Protein AF-A0A397AXG5-F1 (afdb_monomer_lite)

pLDDT: mean 81.08, std 11.32, range [49.03, 93.06]

Structure (mmCIF, N/CA/C/O backbone):
data_AF-A0A397AXG5-F1
#
_entry.id   AF-A0A397AXG5-F1
#
loop_
_atom_site.group_PDB
_atom_site.id
_atom_site.type_symbol
_atom_site.label_atom_id
_atom_site.label_alt_id
_atom_site.label_comp_id
_atom_site.label_asym_id
_atom_site.label_entity_id
_atom_site.label_seq_id
_atom_site.pdbx_PDB_ins_code
_atom_site.Cartn_x
_atom_site.Cartn_y
_atom_site.Cartn_z
_atom_site.occupancy
_atom_site.B_iso_or_equiv
_atom_site.auth_seq_id
_atom_site.auth_comp_id
_atom_site.auth_asym_id
_atom_site.auth_atom_id
_atom_site.pdbx_PDB_model_num
ATOM 1 N N . MET A 1 1 ? -46.153 -11.569 28.034 1.00 49.03 1 MET A N 1
ATOM 2 C CA . MET A 1 1 ? -45.580 -10.274 28.481 1.00 49.03 1 MET A CA 1
ATOM 3 C C . MET A 1 1 ? -44.056 -10.327 28.726 1.00 49.03 1 MET A C 1
ATOM 5 O O . MET A 1 1 ? -43.563 -9.606 29.576 1.00 49.03 1 MET A O 1
ATOM 9 N N . SER A 1 2 ? -43.269 -11.113 27.966 1.00 54.28 2 SER A N 1
ATOM 10 C CA . SER A 1 2 ? -41.830 -11.332 28.266 1.00 54.28 2 SER A CA 1
ATOM 11 C C . SER A 1 2 ? -40.840 -10.774 27.225 1.00 54.28 2 SER A C 1
ATOM 13 O O . SER A 1 2 ? -39.633 -10.868 27.424 1.00 54.28 2 SER A O 1
ATOM 15 N N . LYS A 1 3 ? -41.324 -10.206 26.108 1.00 50.94 3 LYS A N 1
ATOM 16 C CA . LYS A 1 3 ? -40.484 -9.720 24.989 1.00 50.94 3 LYS A CA 1
ATOM 17 C C . LYS A 1 3 ? -40.013 -8.266 25.132 1.00 50.94 3 LYS A C 1
ATOM 19 O O . LYS A 1 3 ? -38.983 -7.924 24.569 1.00 50.94 3 LYS A O 1
ATOM 24 N N . VAL A 1 4 ? -40.744 -7.432 25.875 1.00 55.12 4 VAL A N 1
ATOM 25 C CA . VAL A 1 4 ? -40.449 -5.992 26.020 1.00 55.12 4 VAL A CA 1
ATOM 26 C C . VAL A 1 4 ? -39.213 -5.771 26.899 1.00 55.12 4 VAL A C 1
ATOM 28 O O . VAL A 1 4 ? -38.292 -5.072 26.500 1.00 55.12 4 VAL A O 1
ATOM 31 N N . ARG A 1 5 ? -39.116 -6.502 28.018 1.00 53.09 5 ARG A N 1
ATOM 32 C CA . ARG A 1 5 ? -38.028 -6.377 29.005 1.00 53.09 5 ARG A CA 1
ATOM 33 C C . ARG A 1 5 ? -36.626 -6.668 28.442 1.00 53.09 5 ARG A C 1
ATOM 35 O O . ARG A 1 5 ? -35.680 -5.968 28.769 1.00 53.09 5 ARG A O 1
ATOM 42 N N . LYS A 1 6 ? -36.506 -7.651 27.536 1.00 54.47 6 LYS A N 1
ATOM 43 C CA . LYS A 1 6 ? -35.230 -7.989 26.870 1.00 54.47 6 LYS A CA 1
ATOM 44 C C . LYS A 1 6 ? -34.732 -6.895 25.917 1.00 54.47 6 LYS A C 1
ATOM 46 O O . LYS A 1 6 ? -33.534 -6.800 25.678 1.00 54.47 6 LYS A O 1
ATOM 51 N N . ARG A 1 7 ? -35.638 -6.097 25.341 1.00 56.44 7 ARG A N 1
ATOM 52 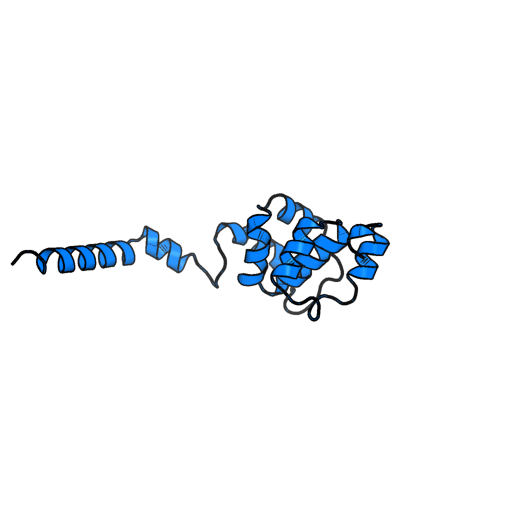C CA . ARG A 1 7 ? -35.287 -5.046 24.374 1.00 56.44 7 ARG A CA 1
ATOM 53 C C . ARG A 1 7 ? -34.666 -3.837 25.079 1.00 56.44 7 ARG A C 1
ATOM 55 O O . ARG A 1 7 ? -33.687 -3.280 24.587 1.00 56.44 7 ARG A O 1
ATOM 62 N N . ASP A 1 8 ? -35.181 -3.501 26.256 1.00 61.66 8 ASP A N 1
ATOM 63 C CA . ASP A 1 8 ? -34.688 -2.385 27.069 1.00 61.66 8 ASP A CA 1
ATOM 64 C C . ASP A 1 8 ? -33.313 -2.688 27.685 1.00 61.66 8 ASP A C 1
ATOM 66 O O . ASP A 1 8 ? -32.418 -1.844 27.652 1.00 61.66 8 ASP A O 1
ATOM 70 N N . GLU A 1 9 ? -33.091 -3.925 28.143 1.00 68.69 9 GLU A N 1
ATOM 71 C CA . GLU A 1 9 ? -31.785 -4.378 28.647 1.00 68.69 9 GLU A CA 1
ATOM 72 C C . GLU A 1 9 ? -30.699 -4.364 27.561 1.00 68.69 9 GLU A C 1
ATOM 74 O O . GLU A 1 9 ? -29.591 -3.885 27.807 1.00 68.69 9 GLU A O 1
ATOM 79 N N . SER A 1 10 ? -31.011 -4.810 26.337 1.00 69.31 10 SER A N 1
ATOM 80 C CA . SER A 1 10 ? -30.072 -4.718 25.208 1.00 69.31 10 SER A CA 1
ATOM 81 C C . SER A 1 10 ? -29.711 -3.274 24.871 1.00 69.31 10 SER A C 1
ATOM 83 O O . SER A 1 10 ? -28.545 -2.981 24.620 1.00 69.31 10 SER A O 1
ATOM 85 N N . THR A 1 11 ? -30.684 -2.362 24.893 1.00 77.94 11 THR A N 1
ATOM 86 C CA . THR A 1 11 ? -30.444 -0.947 24.573 1.00 77.94 11 THR A CA 1
ATOM 87 C C . THR A 1 11 ? -29.574 -0.287 25.645 1.00 77.94 11 THR A C 1
ATOM 89 O O . THR A 1 11 ? -28.623 0.424 25.325 1.00 77.94 11 THR A O 1
ATOM 92 N N . SER A 1 12 ? -29.819 -0.600 26.922 1.00 80.06 12 SER A N 1
ATOM 93 C CA . SER A 1 12 ? -28.975 -0.153 28.034 1.00 80.06 12 SER A CA 1
ATOM 94 C C . SER A 1 12 ? -27.548 -0.705 27.957 1.00 80.06 12 SER A C 1
ATOM 96 O O . SER A 1 12 ? -26.605 0.019 28.278 1.00 80.06 12 SER A O 1
ATOM 98 N N . ALA A 1 13 ? -27.376 -1.961 27.540 1.00 82.88 13 ALA A N 1
ATOM 99 C CA . ALA A 1 13 ? -26.061 -2.573 27.380 1.00 82.88 13 ALA A CA 1
ATOM 100 C C . ALA A 1 13 ? -25.273 -1.928 26.231 1.00 82.88 13 ALA A C 1
ATOM 102 O O . ALA A 1 13 ? -24.105 -1.591 26.413 1.00 82.88 13 ALA A O 1
ATOM 103 N N . ILE A 1 14 ? -25.922 -1.683 25.086 1.00 82.81 14 ILE A N 1
ATOM 104 C CA . ILE A 1 14 ? -25.318 -0.987 23.940 1.00 82.81 14 ILE A CA 1
ATOM 105 C C . ILE A 1 14 ? -24.861 0.414 24.349 1.00 82.81 14 ILE A C 1
ATOM 107 O O . ILE A 1 14 ? -23.716 0.768 24.094 1.00 82.81 14 ILE A O 1
ATOM 111 N N . LEU A 1 15 ? -25.705 1.185 25.040 1.00 83.75 15 LEU A N 1
ATOM 112 C CA . LEU A 1 15 ? -25.342 2.531 25.494 1.00 83.75 15 LEU A CA 1
ATOM 113 C C . LEU A 1 15 ? -24.176 2.520 26.494 1.00 83.75 15 LEU A C 1
ATOM 115 O O . LEU A 1 15 ? -23.322 3.401 26.439 1.00 83.75 15 LEU A O 1
ATOM 119 N N . ARG A 1 16 ? -24.088 1.503 27.364 1.00 84.75 16 ARG A N 1
ATOM 120 C CA . ARG A 1 16 ? -22.947 1.326 28.282 1.00 84.75 16 ARG A CA 1
ATOM 121 C C . ARG A 1 16 ? -21.645 1.016 27.555 1.00 84.75 16 ARG A C 1
ATOM 123 O O . ARG A 1 16 ? -20.606 1.516 27.964 1.00 84.75 16 ARG A O 1
ATOM 130 N N . VAL A 1 17 ? -21.702 0.193 26.512 1.00 83.25 17 VAL A N 1
ATOM 131 C CA . VAL A 1 17 ? -20.533 -0.125 25.682 1.00 83.25 17 VAL A CA 1
ATOM 132 C C . VAL A 1 17 ? -20.137 1.090 24.840 1.00 83.25 17 VAL A C 1
ATOM 134 O O . VAL A 1 17 ? -18.963 1.427 24.776 1.00 83.25 17 VAL A O 1
ATOM 137 N N . MET A 1 18 ? -21.107 1.801 24.258 1.00 79.62 18 MET A N 1
ATOM 138 C CA . MET A 1 18 ? -20.856 3.010 23.466 1.00 79.62 18 MET A CA 1
ATOM 139 C C . MET A 1 18 ? -20.274 4.162 24.288 1.00 79.62 18 MET A C 1
ATOM 141 O O . MET A 1 18 ? -19.468 4.930 23.774 1.00 79.62 18 MET A O 1
ATOM 145 N N . GLY A 1 19 ? -20.681 4.283 25.552 1.00 78.75 19 GLY A N 1
ATOM 146 C CA . GLY A 1 19 ? -20.149 5.265 26.495 1.00 78.75 19 GLY A CA 1
ATOM 147 C C . GLY A 1 19 ? -18.940 4.779 27.294 1.00 78.75 19 GLY A C 1
ATOM 148 O O . GLY A 1 19 ? -18.513 5.483 28.208 1.00 78.75 19 GLY A O 1
ATOM 149 N N . SER A 1 20 ? -18.418 3.581 27.017 1.00 89.50 20 SER A N 1
ATOM 150 C CA . SER A 1 20 ? -17.279 3.044 27.759 1.00 89.50 20 SER A CA 1
ATOM 151 C C . SER A 1 20 ? -16.016 3.819 27.401 1.00 89.50 20 SER A C 1
ATOM 153 O O . SER A 1 20 ? -15.795 4.183 26.246 1.00 89.50 20 SER A O 1
ATOM 155 N N . THR A 1 21 ? -15.174 4.077 28.398 1.00 78.31 21 THR A N 1
ATOM 156 C CA . THR A 1 21 ? -13.899 4.774 28.207 1.00 78.31 21 THR A CA 1
ATOM 157 C C . THR A 1 21 ? -12.990 4.026 27.247 1.00 78.31 21 THR A C 1
ATOM 159 O O . THR A 1 21 ? -12.308 4.653 26.456 1.00 78.31 21 THR A O 1
ATOM 162 N N . GLU A 1 22 ? -13.028 2.698 27.246 1.00 82.56 22 GLU A N 1
ATOM 163 C CA . GLU A 1 22 ? -12.244 1.853 26.347 1.00 82.56 22 GLU A CA 1
ATOM 164 C C . GLU A 1 22 ? -12.674 2.043 24.889 1.00 82.56 22 GLU A C 1
ATOM 166 O O . GLU A 1 22 ? -11.830 2.284 24.026 1.00 82.56 22 GLU A O 1
ATOM 171 N N . LEU A 1 23 ? -13.982 1.985 24.602 1.00 79.69 23 LEU A N 1
ATOM 172 C CA . LEU A 1 23 ? -14.482 2.184 23.243 1.00 79.69 23 LEU A CA 1
ATOM 173 C C . LEU A 1 23 ? -14.326 3.641 22.805 1.00 79.69 23 LEU A C 1
ATOM 175 O O . LEU A 1 23 ? -13.883 3.895 21.690 1.00 79.69 23 LEU A O 1
ATOM 179 N N . LEU A 1 24 ? -14.640 4.600 23.677 1.00 74.75 24 LEU A N 1
ATOM 180 C CA . LEU A 1 24 ? -14.463 6.019 23.387 1.00 74.75 24 LEU A CA 1
ATOM 181 C C . LEU A 1 24 ? -12.989 6.364 23.162 1.00 74.75 24 LEU A C 1
ATOM 183 O O . LEU A 1 24 ? -12.695 7.088 22.223 1.00 74.75 24 LEU A O 1
ATOM 187 N N . SER A 1 25 ? -12.047 5.813 23.928 1.00 70.44 25 SER A N 1
ATOM 188 C CA . SER A 1 25 ? -10.610 5.994 23.684 1.00 70.44 25 SER A CA 1
ATOM 189 C C . SER A 1 25 ? -10.162 5.399 22.352 1.00 70.44 25 SER A C 1
ATOM 191 O O . SER A 1 25 ? -9.300 5.983 21.706 1.00 70.44 25 SER A O 1
ATOM 193 N N . LEU A 1 26 ? -10.755 4.290 21.901 1.00 71.00 26 LEU A N 1
ATOM 194 C CA . LEU A 1 26 ? -10.500 3.749 20.563 1.00 71.00 26 LEU A CA 1
ATOM 195 C C . LEU A 1 26 ? -11.108 4.630 19.466 1.00 71.00 26 LEU A C 1
ATOM 197 O O . LEU A 1 26 ? -10.444 4.900 18.473 1.00 71.00 26 LEU A O 1
ATOM 201 N N . VAL A 1 27 ? -12.335 5.122 19.654 1.00 70.06 27 VAL A N 1
ATOM 202 C CA . VAL A 1 27 ? -13.021 6.025 18.715 1.00 70.06 27 VAL A CA 1
ATOM 203 C C . VAL A 1 27 ? -12.292 7.366 18.607 1.00 70.06 27 VAL A C 1
ATOM 205 O O . VAL A 1 27 ? -12.067 7.853 17.505 1.00 70.06 27 VAL A O 1
ATOM 208 N N . PHE A 1 28 ? -11.880 7.946 19.734 1.00 59.66 28 PHE A N 1
ATOM 209 C CA . PHE A 1 28 ? -11.111 9.191 19.784 1.00 59.66 28 PHE A CA 1
ATOM 210 C C . PHE A 1 28 ? -9.641 8.994 19.387 1.00 59.66 28 PHE A C 1
ATOM 212 O O . PHE A 1 28 ? -9.017 9.922 18.876 1.00 59.66 28 PHE A O 1
ATOM 219 N N . GLY A 1 29 ? -9.088 7.795 19.592 1.00 59.56 29 GLY A N 1
ATOM 220 C CA . GLY A 1 29 ? -7.762 7.394 19.119 1.00 59.56 29 GLY A CA 1
ATOM 221 C C . GLY A 1 29 ? -7.721 7.086 17.621 1.00 59.56 29 GLY A C 1
ATOM 222 O O . GLY A 1 29 ? -6.650 7.135 17.020 1.00 59.56 29 GLY A O 1
ATOM 223 N N . TYR A 1 30 ? -8.875 6.826 16.999 1.00 60.59 30 TYR A N 1
ATOM 224 C CA . TYR A 1 30 ? -9.028 6.694 15.553 1.00 60.59 30 TYR A CA 1
ATOM 225 C C . TYR A 1 30 ? -8.965 8.079 14.893 1.00 60.59 30 TYR A C 1
ATOM 227 O O . TYR A 1 30 ? -9.963 8.663 14.469 1.00 60.59 30 TYR A O 1
ATOM 235 N N . GLN A 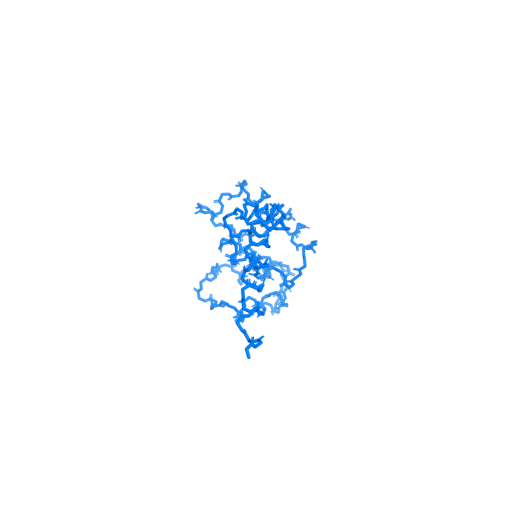1 31 ? -7.763 8.649 14.845 1.00 56.19 31 GLN A N 1
ATOM 236 C CA . GLN A 1 31 ? -7.509 9.944 14.229 1.00 56.19 31 GLN A CA 1
ATOM 237 C C . GLN A 1 31 ? -7.418 9.780 12.708 1.00 56.19 31 GLN A C 1
ATOM 239 O O . GLN A 1 31 ? -6.493 9.171 12.177 1.00 56.19 31 GLN A O 1
ATOM 244 N N . GLY A 1 32 ? -8.404 10.318 11.988 1.00 61.03 32 GLY A N 1
ATOM 245 C CA . GLY A 1 32 ? -8.317 10.509 10.537 1.00 61.03 32 GLY A CA 1
ATOM 246 C C . GLY A 1 32 ? -8.427 9.250 9.671 1.00 61.03 32 GLY A C 1
ATOM 247 O O . GLY A 1 32 ? -8.052 9.310 8.505 1.00 61.03 32 GLY A O 1
ATOM 248 N N . GLY A 1 33 ? -8.942 8.133 10.197 1.00 72.94 33 GLY A N 1
ATOM 249 C CA . GLY A 1 33 ? -9.115 6.903 9.411 1.00 72.94 33 GLY A CA 1
ATOM 250 C C . GLY A 1 33 ? -7.927 5.940 9.447 1.00 72.94 33 GLY A C 1
ATOM 251 O O . GLY A 1 33 ? -7.918 4.971 8.694 1.00 72.94 33 GLY A O 1
ATOM 252 N N . ILE A 1 34 ? -6.925 6.194 10.294 1.00 79.56 34 ILE A N 1
ATOM 253 C CA . ILE A 1 34 ? -5.699 5.393 10.380 1.00 79.56 34 ILE A CA 1
ATOM 254 C C . ILE A 1 34 ? -5.791 4.445 11.582 1.00 79.56 34 ILE A C 1
ATOM 256 O O . ILE A 1 34 ? -6.087 4.865 12.701 1.00 79.56 34 ILE A O 1
ATOM 260 N N . PHE A 1 35 ? -5.540 3.152 11.362 1.00 83.19 35 PHE A N 1
ATOM 261 C CA . PHE A 1 35 ? -5.468 2.182 12.456 1.00 83.19 35 PHE A CA 1
ATOM 262 C C . PHE A 1 35 ? -4.233 2.434 13.331 1.00 83.19 35 PHE A C 1
ATOM 264 O O . PHE A 1 35 ? -3.183 2.830 12.833 1.00 83.19 35 PHE A O 1
ATOM 271 N N . HIS A 1 36 ? -4.336 2.166 14.637 1.00 81.69 36 HIS A N 1
ATOM 272 C CA . HIS A 1 36 ? -3.256 2.437 15.595 1.00 81.69 36 HIS A CA 1
ATOM 273 C C . HIS A 1 36 ? -1.917 1.789 15.201 1.00 81.69 36 HIS A C 1
ATOM 275 O O . HIS A 1 36 ? -0.862 2.401 15.325 1.00 81.69 36 HIS A O 1
ATOM 281 N N . ASP A 1 37 ? -1.958 0.576 14.654 1.00 84.88 37 ASP A N 1
ATOM 282 C CA . ASP A 1 37 ? -0.778 -0.161 14.201 1.00 84.88 37 ASP A CA 1
ATOM 283 C C . ASP A 1 37 ? -0.163 0.384 12.898 1.00 84.88 37 ASP A C 1
ATOM 285 O O . ASP A 1 37 ? 0.936 -0.016 12.527 1.00 84.88 37 ASP A O 1
ATOM 289 N N . MET A 1 38 ? -0.845 1.302 12.209 1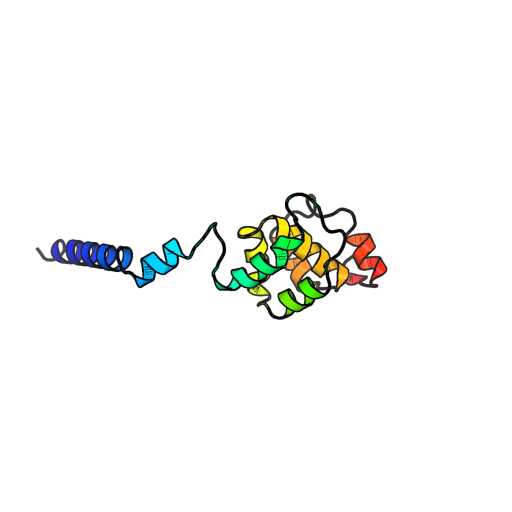.00 88.56 38 MET A N 1
ATOM 290 C CA . MET A 1 38 ? -0.352 1.992 11.012 1.00 88.56 38 MET A CA 1
ATOM 291 C C . MET A 1 38 ? 0.260 3.361 11.322 1.00 88.56 38 MET A C 1
ATOM 293 O O . MET A 1 38 ? 0.869 3.960 10.436 1.00 88.56 38 MET A O 1
ATOM 297 N N . LEU A 1 39 ? 0.130 3.856 12.559 1.00 86.75 39 LEU A N 1
ATOM 298 C CA . LEU A 1 39 ? 0.700 5.142 12.968 1.00 86.75 39 LEU A CA 1
ATOM 299 C C . LEU A 1 39 ? 2.221 5.220 12.772 1.00 86.75 39 LEU A C 1
ATOM 301 O O . LEU A 1 39 ? 2.659 6.226 12.220 1.00 86.75 39 LEU A O 1
ATOM 305 N N . PRO A 1 40 ? 3.025 4.181 13.088 1.00 88.88 40 PRO A N 1
ATOM 306 C CA . PRO A 1 40 ? 4.465 4.239 12.833 1.00 88.88 40 PRO A CA 1
ATOM 307 C C . PRO A 1 40 ? 4.789 4.438 11.348 1.00 88.88 40 PRO A C 1
ATOM 309 O O . PRO A 1 40 ? 5.712 5.166 11.005 1.00 88.88 40 PRO A O 1
ATOM 312 N N . ILE A 1 41 ? 3.995 3.832 10.456 1.00 90.38 41 ILE A N 1
ATOM 313 C CA . ILE A 1 41 ? 4.132 4.024 9.008 1.00 90.38 41 ILE A CA 1
ATOM 314 C C . ILE A 1 41 ? 3.748 5.454 8.645 1.00 90.38 41 ILE A C 1
ATOM 316 O O . ILE A 1 41 ? 4.496 6.121 7.944 1.00 90.38 41 ILE A O 1
ATOM 320 N N . TYR A 1 42 ? 2.615 5.955 9.138 1.00 88.38 42 TYR A N 1
ATOM 321 C CA . TYR A 1 42 ? 2.189 7.328 8.875 1.00 88.38 42 TYR A CA 1
ATOM 322 C C . TYR A 1 42 ? 3.251 8.356 9.288 1.00 88.38 42 TYR A C 1
ATOM 324 O O . TYR A 1 42 ? 3.617 9.206 8.478 1.00 88.38 42 TYR A O 1
ATOM 332 N N . GLU A 1 43 ? 3.774 8.245 10.510 1.00 88.69 43 GLU A N 1
ATOM 333 C CA . GLU A 1 43 ? 4.806 9.134 11.051 1.00 88.69 43 GLU A CA 1
ATOM 334 C C . GLU A 1 43 ? 6.100 9.068 10.236 1.00 88.69 43 GLU A C 1
ATOM 336 O O . GLU A 1 43 ? 6.666 10.108 9.900 1.00 88.69 43 GLU A O 1
ATOM 341 N N . HIS A 1 44 ? 6.520 7.863 9.838 1.00 90.62 44 HIS A N 1
ATOM 342 C CA . HIS A 1 44 ? 7.692 7.660 8.983 1.00 90.62 44 HIS A CA 1
ATOM 343 C C . HIS A 1 44 ? 7.518 8.261 7.584 1.00 90.62 44 HIS A C 1
ATOM 345 O O . HIS A 1 44 ? 8.482 8.700 6.964 1.00 90.62 44 HIS A O 1
ATOM 351 N N . MET A 1 45 ? 6.282 8.318 7.085 1.00 88.94 45 MET A N 1
ATOM 352 C CA . MET A 1 45 ? 5.969 8.889 5.775 1.00 88.94 45 MET A CA 1
ATOM 353 C C . MET A 1 45 ? 5.800 10.420 5.790 1.00 88.94 45 MET A C 1
ATOM 355 O O . MET A 1 45 ? 5.783 11.024 4.716 1.00 88.94 45 MET A O 1
ATOM 359 N N . LEU A 1 46 ? 5.696 11.069 6.961 1.00 86.06 46 LEU A N 1
ATOM 360 C CA . LEU A 1 46 ? 5.532 12.530 7.072 1.00 86.06 46 LEU A CA 1
ATOM 361 C C . LEU A 1 46 ? 6.625 13.344 6.348 1.00 86.06 46 LEU A C 1
ATOM 363 O O . LEU A 1 46 ? 6.258 14.289 5.646 1.00 86.06 46 LEU A O 1
ATOM 367 N N . PRO A 1 47 ? 7.929 13.002 6.444 1.00 86.19 47 PRO A N 1
ATOM 368 C CA . PRO A 1 47 ? 8.997 13.775 5.804 1.00 86.19 47 PRO A CA 1
ATOM 369 C C . PRO A 1 47 ? 8.967 13.731 4.273 1.00 86.19 47 PRO A C 1
ATOM 371 O O . PRO A 1 47 ? 9.561 14.585 3.625 1.00 86.19 47 PRO A O 1
ATOM 374 N N . TYR A 1 48 ? 8.292 12.740 3.687 1.00 82.56 48 TYR A N 1
ATOM 375 C CA . TYR A 1 48 ? 8.263 12.543 2.240 1.00 82.56 48 TYR A CA 1
ATOM 376 C C . TYR A 1 48 ? 7.279 13.467 1.513 1.00 82.56 48 TYR A C 1
ATOM 378 O O . TYR A 1 48 ? 7.252 13.463 0.286 1.00 82.56 48 TYR A O 1
ATOM 386 N N . GLU A 1 49 ? 6.444 14.220 2.243 1.00 73.56 49 GLU A N 1
ATOM 387 C CA . GLU A 1 49 ? 5.462 15.166 1.692 1.00 73.56 49 GLU A CA 1
ATOM 388 C C . GLU A 1 49 ? 4.686 14.614 0.477 1.00 73.56 49 GLU A C 1
ATOM 390 O O . GLU A 1 49 ? 4.402 15.324 -0.486 1.00 73.56 49 GLU A O 1
ATOM 395 N N . LEU A 1 50 ? 4.297 13.333 0.514 1.00 68.81 50 LEU A N 1
ATOM 396 C CA . LEU A 1 50 ? 3.766 12.615 -0.658 1.00 68.81 50 LEU A CA 1
ATOM 397 C C . LEU A 1 50 ? 2.460 13.168 -1.236 1.00 68.81 50 LEU A C 1
ATOM 399 O O . LEU A 1 50 ? 2.034 12.787 -2.325 1.00 68.81 50 LEU A O 1
ATOM 403 N N . LYS A 1 51 ? 1.801 14.062 -0.498 1.00 64.44 51 LYS A N 1
ATOM 404 C CA . LYS A 1 51 ? 0.649 14.822 -0.990 1.00 64.44 51 LYS A CA 1
ATOM 405 C C . LYS A 1 51 ? 1.052 15.875 -2.028 1.00 64.44 51 LYS A C 1
ATOM 407 O O . LYS A 1 51 ? 0.207 16.281 -2.817 1.00 64.44 51 LYS A O 1
ATOM 412 N N . GLN A 1 52 ? 2.305 16.324 -1.999 1.00 65.69 52 GLN A N 1
ATOM 413 C CA . GLN A 1 52 ? 2.868 17.351 -2.873 1.00 65.69 52 GLN A CA 1
ATOM 414 C C . GLN A 1 52 ? 3.811 16.752 -3.924 1.00 65.69 52 GLN A C 1
ATOM 416 O O . GLN A 1 52 ? 3.788 17.199 -5.069 1.00 65.69 52 GLN A O 1
ATOM 421 N N . TYR A 1 53 ? 4.581 15.715 -3.570 1.00 66.44 53 TYR A N 1
ATOM 422 C CA . TYR A 1 53 ? 5.579 15.111 -4.458 1.00 66.44 53 TYR A CA 1
ATOM 423 C C . TYR A 1 53 ? 5.372 13.605 -4.634 1.00 66.44 53 TYR A C 1
ATOM 425 O O . TYR A 1 53 ? 5.250 12.850 -3.673 1.00 66.44 53 TYR A O 1
ATOM 433 N N . THR A 1 54 ? 5.365 13.139 -5.883 1.00 74.19 54 THR A N 1
ATOM 434 C CA . THR A 1 54 ? 5.308 11.706 -6.191 1.00 74.19 54 THR A CA 1
ATOM 435 C C . THR A 1 54 ? 6.702 11.095 -6.163 1.00 74.19 54 THR A C 1
ATOM 437 O O . THR A 1 54 ? 7.579 11.523 -6.915 1.00 74.19 54 THR A O 1
ATOM 440 N N . LEU A 1 55 ? 6.888 10.055 -5.351 1.00 82.62 55 LEU A N 1
ATOM 441 C CA . LEU A 1 55 ? 8.111 9.257 -5.372 1.00 82.62 55 LEU A CA 1
ATOM 442 C C . LEU A 1 55 ? 8.308 8.562 -6.721 1.00 82.62 55 LEU A C 1
ATOM 444 O O . LEU A 1 55 ? 7.352 8.115 -7.358 1.00 82.62 55 LEU A O 1
ATOM 448 N N . GLN A 1 56 ? 9.573 8.444 -7.122 1.00 87.12 56 GLN A N 1
ATOM 449 C CA . GLN A 1 56 ? 9.983 7.707 -8.319 1.00 87.12 56 GLN A CA 1
ATOM 450 C C . GLN A 1 56 ? 10.459 6.282 -8.007 1.00 87.12 56 GLN A C 1
ATOM 452 O O . GLN A 1 56 ? 10.500 5.438 -8.893 1.00 87.12 56 GLN A O 1
ATOM 457 N N . TYR A 1 57 ? 10.776 5.986 -6.753 1.00 89.44 57 TYR A N 1
ATOM 458 C CA . TYR A 1 57 ? 11.190 4.669 -6.276 1.00 89.44 57 TYR A CA 1
ATOM 459 C C . TYR A 1 57 ? 10.686 4.482 -4.842 1.00 89.44 57 TYR A C 1
ATOM 461 O O . TYR A 1 57 ? 10.263 5.450 -4.207 1.00 89.44 57 TYR A O 1
ATOM 469 N N . CYS A 1 58 ? 10.690 3.252 -4.337 1.00 90.50 58 CYS A N 1
ATOM 470 C CA . CYS A 1 58 ? 10.442 2.976 -2.928 1.00 90.50 58 CYS A CA 1
ATOM 471 C C . CYS A 1 58 ? 11.755 3.163 -2.148 1.00 90.50 58 CYS A C 1
ATOM 473 O O . CYS A 1 58 ? 12.712 2.437 -2.427 1.00 90.50 58 CYS A O 1
ATOM 475 N N . PRO A 1 59 ? 11.830 4.115 -1.201 1.00 90.56 59 PRO A N 1
ATOM 476 C CA . PRO A 1 59 ? 13.006 4.290 -0.352 1.00 90.56 59 PRO A CA 1
ATOM 477 C C . PRO A 1 59 ? 13.300 3.039 0.491 1.00 90.56 59 PRO A C 1
ATOM 479 O O . PRO A 1 59 ? 12.372 2.342 0.912 1.00 90.56 59 PRO A O 1
ATOM 482 N N . ASP A 1 60 ? 14.578 2.758 0.753 1.00 90.69 60 ASP A N 1
ATOM 483 C CA . ASP A 1 60 ? 15.013 1.540 1.459 1.00 90.69 60 ASP A CA 1
ATOM 484 C C . ASP A 1 60 ? 14.509 1.481 2.909 1.00 90.69 60 ASP A C 1
ATOM 486 O O . ASP A 1 60 ? 14.149 0.426 3.422 1.00 90.69 60 ASP A O 1
ATOM 490 N N . ASP A 1 61 ? 14.459 2.619 3.594 1.00 91.81 61 ASP A N 1
ATOM 491 C CA . ASP A 1 61 ? 13.891 2.756 4.936 1.00 91.81 61 ASP A CA 1
ATOM 492 C C . ASP A 1 61 ? 12.385 2.451 4.952 1.00 91.81 61 ASP A C 1
ATOM 494 O O . ASP A 1 61 ? 11.910 1.737 5.837 1.00 91.81 61 ASP A O 1
ATOM 498 N N . VAL A 1 62 ? 11.647 2.915 3.939 1.00 91.44 62 VAL A N 1
ATOM 499 C CA . VAL A 1 62 ? 10.223 2.597 3.762 1.00 91.44 62 VAL A CA 1
ATOM 500 C C . VAL A 1 62 ? 10.042 1.110 3.456 1.00 91.44 62 V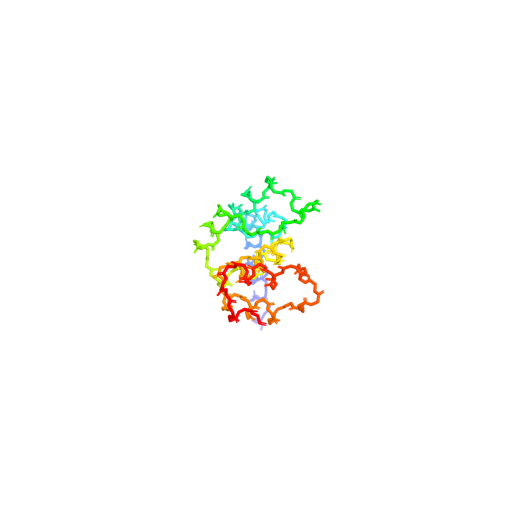AL A C 1
ATOM 502 O O . VAL A 1 62 ? 9.164 0.465 4.027 1.00 91.44 62 VAL A O 1
ATOM 505 N N . GLU A 1 63 ? 10.893 0.532 2.608 1.00 92.19 63 GLU A N 1
ATOM 506 C CA . GLU A 1 63 ? 10.883 -0.902 2.319 1.00 92.19 63 GLU A CA 1
ATOM 507 C C . GLU A 1 63 ? 11.093 -1.736 3.588 1.00 92.19 63 GLU A C 1
ATOM 509 O O . GLU A 1 63 ? 10.303 -2.638 3.893 1.00 92.19 63 GLU A O 1
ATOM 514 N N . ASN A 1 64 ? 12.127 -1.404 4.360 1.00 92.19 64 ASN A N 1
ATOM 515 C CA . ASN A 1 64 ? 12.472 -2.076 5.610 1.00 92.19 64 ASN A CA 1
ATOM 516 C C . ASN A 1 64 ? 11.353 -1.974 6.651 1.00 92.19 64 ASN A C 1
ATOM 518 O O . ASN A 1 64 ? 11.134 -2.912 7.417 1.00 92.19 64 ASN A O 1
ATOM 522 N N . LEU A 1 65 ? 10.619 -0.862 6.672 1.00 91.94 65 LEU A N 1
ATOM 523 C CA . LEU A 1 65 ? 9.452 -0.709 7.532 1.00 91.94 65 LEU A CA 1
ATOM 524 C C . LEU A 1 65 ? 8.279 -1.580 7.056 1.00 91.94 65 LEU A C 1
ATOM 526 O O . LEU A 1 65 ? 7.662 -2.290 7.849 1.00 91.94 65 LEU A O 1
ATOM 530 N N . LEU A 1 66 ? 7.981 -1.570 5.754 1.00 91.31 66 LEU A N 1
ATOM 531 C CA . LEU A 1 66 ? 6.845 -2.299 5.183 1.00 91.31 66 LEU A CA 1
ATOM 532 C C . LEU A 1 66 ? 7.046 -3.820 5.157 1.00 91.31 66 LEU A C 1
ATOM 534 O O . LEU A 1 66 ? 6.064 -4.556 5.179 1.00 91.31 66 LEU A O 1
ATOM 538 N N . THR A 1 67 ? 8.286 -4.311 5.105 1.00 90.38 67 THR A N 1
ATOM 539 C CA . THR A 1 67 ? 8.591 -5.756 5.181 1.00 90.38 67 THR A CA 1
ATOM 540 C C . THR A 1 67 ? 8.289 -6.358 6.549 1.00 90.38 67 THR A C 1
ATOM 542 O O . THR A 1 67 ? 7.942 -7.534 6.634 1.00 90.38 67 THR A O 1
ATOM 545 N N . GLN A 1 68 ? 8.369 -5.556 7.611 1.00 89.38 68 GLN A N 1
ATOM 546 C CA . GLN A 1 68 ? 8.002 -5.967 8.969 1.00 89.38 68 GLN A CA 1
ATOM 547 C C . GLN A 1 68 ? 6.482 -5.972 9.184 1.00 89.38 68 GLN A C 1
ATOM 549 O O . GLN A 1 68 ? 5.992 -6.518 10.173 1.00 89.38 68 GLN A O 1
ATOM 554 N N . TYR A 1 69 ? 5.728 -5.370 8.263 1.00 89.25 69 TYR A N 1
ATOM 555 C CA . TYR A 1 69 ? 4.289 -5.215 8.377 1.00 89.25 69 TYR A CA 1
ATOM 556 C C . TYR A 1 69 ? 3.540 -6.374 7.697 1.00 89.25 69 TYR A C 1
ATOM 558 O O . TYR A 1 69 ? 3.950 -6.833 6.626 1.00 89.25 69 TYR A O 1
ATOM 566 N N . PRO A 1 70 ? 2.422 -6.872 8.265 1.00 88.25 70 PRO A N 1
ATOM 567 C CA . PRO A 1 70 ? 1.690 -7.987 7.674 1.00 88.25 70 PRO A CA 1
ATOM 568 C C . PRO A 1 70 ? 1.234 -7.685 6.242 1.00 88.25 70 PRO A C 1
ATOM 570 O O . PRO A 1 70 ? 0.495 -6.729 6.003 1.00 88.25 70 PRO A O 1
ATOM 573 N N . SER A 1 71 ? 1.602 -8.548 5.291 1.00 85.31 71 SER A N 1
ATOM 574 C CA . SER A 1 71 ? 1.289 -8.372 3.863 1.00 85.31 71 SER A CA 1
ATOM 575 C C . SER A 1 71 ? -0.210 -8.221 3.588 1.00 85.31 71 SER A C 1
ATOM 577 O O . SER A 1 71 ? -0.608 -7.394 2.773 1.00 85.31 71 SER A O 1
ATOM 579 N N . ALA A 1 72 ? -1.049 -8.947 4.333 1.00 86.00 72 ALA A N 1
ATOM 580 C CA . ALA A 1 72 ? -2.507 -8.859 4.252 1.00 86.00 72 ALA A CA 1
ATOM 581 C C . ALA A 1 72 ? -3.070 -7.479 4.646 1.00 86.00 72 ALA A C 1
ATOM 583 O O . ALA A 1 72 ? -4.190 -7.146 4.270 1.00 86.00 72 ALA A O 1
ATOM 584 N N . ARG A 1 73 ? -2.311 -6.674 5.402 1.00 87.06 73 ARG A N 1
ATOM 585 C CA . ARG A 1 73 ? -2.700 -5.320 5.820 1.00 87.06 73 ARG A CA 1
ATOM 586 C C . ARG A 1 73 ? -2.131 -4.231 4.914 1.00 87.06 73 ARG A C 1
ATOM 588 O O . ARG A 1 73 ? -2.575 -3.093 5.014 1.00 87.06 73 ARG A O 1
ATOM 595 N N . LEU A 1 74 ? -1.197 -4.553 4.015 1.00 87.50 74 LEU A N 1
ATOM 596 C CA . LEU A 1 74 ? -0.630 -3.566 3.093 1.00 87.50 74 LEU A CA 1
ATOM 597 C C . LEU A 1 74 ? -1.697 -2.879 2.226 1.00 87.50 74 LEU A C 1
ATOM 599 O O . LEU A 1 74 ? -1.642 -1.657 2.126 1.00 87.50 74 LEU A O 1
ATOM 603 N N . PRO A 1 75 ? -2.711 -3.573 1.672 1.00 85.94 75 PRO A N 1
ATOM 604 C CA . PRO A 1 75 ? -3.750 -2.892 0.899 1.00 85.94 75 PRO A CA 1
ATOM 605 C C . PRO A 1 75 ? -4.613 -1.925 1.722 1.00 85.94 75 PRO A C 1
ATOM 607 O O . PRO A 1 75 ? -5.071 -0.909 1.203 1.00 85.94 75 PRO A O 1
ATOM 610 N N . LEU A 1 76 ? -4.785 -2.189 3.021 1.00 88.00 76 LEU A N 1
ATOM 611 C CA . LEU A 1 76 ? -5.505 -1.282 3.919 1.00 88.00 76 LEU A CA 1
ATOM 612 C C . LEU A 1 76 ? -4.749 0.043 4.109 1.00 88.00 76 LEU A C 1
ATOM 614 O O . LEU A 1 76 ? -5.375 1.075 4.332 1.00 88.00 76 LEU A O 1
ATOM 618 N N . LEU A 1 77 ? -3.417 0.058 3.954 1.00 88.81 77 LEU A N 1
ATOM 619 C CA . LEU A 1 77 ? -2.644 1.305 4.002 1.00 88.81 77 LEU A CA 1
ATOM 620 C C . LEU A 1 77 ? -3.086 2.275 2.907 1.00 88.81 77 LEU A C 1
ATOM 622 O O . LEU A 1 77 ? -3.138 3.471 3.162 1.00 88.81 77 LEU A O 1
ATOM 626 N N . SER A 1 78 ? -3.430 1.788 1.711 1.00 86.25 78 SER A N 1
ATOM 627 C CA . SER A 1 78 ? -3.941 2.643 0.632 1.00 86.25 78 SER A CA 1
ATOM 628 C C . SER A 1 78 ? -5.366 3.147 0.866 1.00 86.25 78 SER A C 1
ATOM 630 O O . SER A 1 78 ? -5.738 4.162 0.281 1.00 86.25 78 SER A O 1
ATOM 632 N N . GLU A 1 79 ? -6.149 2.500 1.731 1.00 84.62 79 GLU A N 1
ATOM 633 C CA . GLU A 1 79 ? -7.456 3.014 2.160 1.00 84.62 79 GLU A CA 1
ATOM 634 C C . GLU A 1 79 ? -7.298 4.120 3.211 1.00 84.62 79 GLU A C 1
ATOM 636 O O . GLU A 1 79 ? -7.914 5.178 3.097 1.00 84.62 79 GLU A O 1
ATOM 641 N N . CYS A 1 80 ? -6.423 3.911 4.200 1.00 85.94 80 CYS A N 1
ATOM 642 C CA . CYS A 1 80 ? -6.149 4.882 5.262 1.00 85.94 80 CYS A CA 1
ATOM 643 C C . CYS A 1 80 ? -5.309 6.080 4.778 1.00 85.94 80 CYS A C 1
ATOM 645 O O . CYS A 1 80 ? -5.459 7.200 5.261 1.00 85.94 80 CYS A O 1
ATOM 647 N N . MET A 1 81 ? -4.396 5.846 3.834 1.00 86.00 81 MET A N 1
ATOM 648 C CA . MET A 1 81 ? -3.425 6.808 3.314 1.00 86.00 81 MET A CA 1
ATOM 649 C C . MET A 1 81 ? -3.350 6.678 1.782 1.00 86.00 81 MET A C 1
ATOM 651 O O . MET A 1 81 ? -2.495 5.958 1.267 1.00 86.00 81 MET A O 1
ATOM 655 N N . PRO A 1 82 ? -4.197 7.389 1.012 1.00 84.56 82 PRO A N 1
ATOM 656 C CA . PRO A 1 82 ? -4.319 7.189 -0.439 1.00 84.56 82 PRO A CA 1
ATOM 657 C C . PRO A 1 82 ? -3.007 7.280 -1.238 1.00 84.56 82 PRO A C 1
ATOM 659 O O . PRO A 1 82 ? -2.840 6.591 -2.244 1.00 84.56 82 PRO A O 1
ATOM 662 N N . TYR A 1 83 ? -2.041 8.083 -0.778 1.00 84.81 83 TYR A N 1
ATOM 663 C CA . TYR A 1 83 ? -0.716 8.200 -1.398 1.00 84.81 83 TYR A CA 1
ATOM 664 C C . TYR A 1 83 ? 0.117 6.909 -1.307 1.00 84.81 83 TYR A C 1
ATOM 666 O O . TYR A 1 83 ? 0.963 6.666 -2.170 1.00 84.81 83 TYR A O 1
ATOM 674 N N . MET A 1 84 ? -0.142 6.045 -0.316 1.00 88.69 84 MET A N 1
ATOM 675 C CA . MET A 1 84 ? 0.560 4.769 -0.147 1.00 88.69 84 MET A CA 1
ATOM 676 C C . MET A 1 84 ? 0.315 3.816 -1.307 1.00 88.69 84 MET A C 1
ATOM 678 O O . MET A 1 84 ? 1.164 2.974 -1.569 1.00 88.69 84 MET A O 1
ATOM 682 N N . ARG A 1 85 ? -0.780 3.972 -2.061 1.00 89.12 85 ARG A N 1
ATOM 683 C CA . ARG A 1 85 ? -1.029 3.164 -3.261 1.00 89.12 85 ARG A CA 1
ATOM 684 C C . ARG A 1 85 ? 0.172 3.188 -4.208 1.00 89.12 85 ARG A C 1
ATOM 686 O O . ARG A 1 85 ? 0.654 2.138 -4.618 1.00 89.12 85 ARG A O 1
ATOM 693 N N . ASN A 1 86 ? 0.685 4.378 -4.515 1.00 88.38 86 ASN A N 1
ATOM 694 C CA . ASN A 1 86 ? 1.819 4.525 -5.426 1.00 88.38 86 ASN A CA 1
ATOM 695 C C . ASN A 1 86 ? 3.095 3.932 -4.818 1.00 88.38 86 ASN A C 1
ATOM 697 O O . ASN A 1 86 ? 3.837 3.255 -5.520 1.00 88.38 86 ASN A O 1
ATOM 701 N N . VAL A 1 87 ? 3.310 4.116 -3.512 1.00 90.50 87 VAL A N 1
ATOM 702 C CA . VAL A 1 87 ? 4.446 3.532 -2.778 1.00 90.50 87 VAL A CA 1
ATOM 703 C C . VAL A 1 87 ? 4.421 2.005 -2.845 1.00 90.50 87 VAL A C 1
ATOM 705 O O . VAL A 1 87 ? 5.442 1.384 -3.118 1.00 90.50 87 VAL A O 1
ATOM 708 N N . LEU A 1 88 ? 3.249 1.390 -2.667 1.00 91.62 88 LEU A N 1
ATOM 709 C CA . LEU A 1 88 ? 3.084 -0.062 -2.730 1.00 91.62 88 LEU A CA 1
ATOM 710 C C . LEU A 1 88 ? 3.331 -0.612 -4.140 1.00 91.62 88 LEU A C 1
ATOM 712 O O . LEU A 1 88 ? 3.955 -1.663 -4.272 1.00 91.62 88 LEU A O 1
ATOM 716 N N . PHE A 1 89 ? 2.904 0.101 -5.187 1.00 91.06 89 PHE A N 1
ATOM 717 C CA . PHE A 1 89 ? 3.238 -0.260 -6.567 1.00 91.06 89 PHE A CA 1
ATOM 718 C C . PHE A 1 89 ? 4.740 -0.136 -6.850 1.00 91.06 89 PHE A C 1
ATOM 720 O O . PHE A 1 89 ? 5.314 -1.044 -7.446 1.00 91.06 89 PHE A O 1
ATOM 727 N N . LEU A 1 90 ? 5.386 0.941 -6.387 1.00 91.69 90 LEU A N 1
ATOM 728 C CA . LEU A 1 90 ? 6.835 1.128 -6.520 1.00 91.69 90 LEU A CA 1
ATOM 729 C C . LEU A 1 90 ? 7.596 0.004 -5.817 1.00 91.69 90 LEU A C 1
ATOM 731 O O . LEU A 1 90 ? 8.456 -0.613 -6.433 1.00 91.69 90 LEU A O 1
ATOM 735 N N . LYS A 1 91 ? 7.221 -0.324 -4.576 1.00 92.50 91 LYS A N 1
ATOM 736 C CA . LYS A 1 91 ? 7.759 -1.467 -3.827 1.00 92.50 91 LYS A CA 1
ATOM 737 C C . LYS A 1 91 ? 7.588 -2.774 -4.600 1.00 92.50 91 LYS A C 1
ATOM 739 O O . LYS A 1 91 ? 8.538 -3.537 -4.748 1.00 92.50 91 LYS A O 1
ATOM 744 N N . ALA A 1 92 ? 6.382 -3.042 -5.099 1.00 91.81 92 ALA A N 1
ATOM 745 C CA . ALA A 1 92 ? 6.102 -4.280 -5.814 1.00 91.81 92 ALA A CA 1
ATOM 746 C C . ALA A 1 92 ? 6.936 -4.412 -7.096 1.00 91.81 92 ALA A C 1
ATOM 748 O O . ALA A 1 92 ? 7.461 -5.492 -7.364 1.00 91.81 92 ALA A O 1
ATOM 749 N N . ALA A 1 93 ? 7.097 -3.319 -7.846 1.00 92.00 93 ALA A N 1
ATOM 750 C CA . ALA A 1 93 ? 7.879 -3.297 -9.075 1.00 92.00 93 ALA A CA 1
ATOM 751 C C . ALA A 1 93 ? 9.390 -3.366 -8.820 1.00 92.00 93 ALA A C 1
ATOM 753 O O . ALA A 1 93 ? 10.081 -4.179 -9.430 1.00 92.00 93 ALA A O 1
ATOM 754 N N . GLN A 1 94 ? 9.893 -2.553 -7.891 1.00 93.06 94 GLN A N 1
ATOM 755 C CA . GLN A 1 94 ? 11.318 -2.435 -7.580 1.00 93.06 94 GLN A CA 1
ATOM 756 C C . GLN A 1 94 ? 11.901 -3.698 -6.951 1.00 93.06 94 GLN A C 1
ATOM 758 O O . GLN A 1 94 ? 13.039 -4.027 -7.252 1.00 93.06 94 GLN A O 1
ATOM 763 N N . PHE A 1 95 ? 11.135 -4.398 -6.108 1.00 91.56 95 PHE A N 1
ATOM 764 C CA . PHE A 1 95 ? 11.591 -5.605 -5.404 1.00 91.56 95 PHE A CA 1
ATOM 765 C C . PHE A 1 95 ? 10.987 -6.902 -5.965 1.00 91.56 95 PHE A C 1
ATOM 767 O O . PHE A 1 95 ? 11.117 -7.968 -5.360 1.00 91.56 95 PHE A O 1
ATOM 774 N N . GLY A 1 96 ? 10.274 -6.833 -7.094 1.00 90.56 96 GLY A N 1
ATOM 775 C CA . GLY A 1 96 ? 9.740 -8.016 -7.772 1.00 90.56 96 GLY A CA 1
ATOM 776 C C . GLY A 1 96 ? 8.667 -8.768 -6.978 1.00 90.56 96 GLY A C 1
ATOM 777 O O . GLY A 1 96 ? 8.507 -9.980 -7.137 1.00 90.56 96 GLY A O 1
ATOM 778 N N . ASN A 1 97 ? 7.924 -8.084 -6.102 1.00 90.88 97 ASN A N 1
ATOM 779 C CA . ASN A 1 97 ? 6.910 -8.709 -5.256 1.00 90.88 97 ASN A CA 1
ATOM 780 C C . ASN A 1 97 ? 5.605 -8.947 -6.032 1.00 90.88 97 ASN A C 1
ATOM 782 O O . ASN A 1 97 ? 4.635 -8.191 -5.927 1.00 90.88 97 ASN A O 1
ATOM 786 N N . LEU A 1 98 ? 5.575 -10.043 -6.793 1.00 89.25 98 LEU A N 1
ATOM 787 C CA . LEU A 1 98 ? 4.432 -10.435 -7.625 1.00 89.25 98 LEU A CA 1
ATOM 788 C C . LEU A 1 98 ? 3.146 -10.665 -6.827 1.00 89.25 98 LEU A C 1
ATOM 790 O O . LEU A 1 98 ? 2.056 -10.394 -7.325 1.00 89.25 98 LEU A O 1
ATOM 794 N N . ALA A 1 99 ? 3.251 -11.166 -5.595 1.00 89.69 99 ALA A N 1
ATOM 795 C CA . ALA A 1 99 ? 2.084 -11.403 -4.751 1.00 89.69 99 ALA A CA 1
ATOM 796 C C . ALA A 1 99 ? 1.402 -10.081 -4.368 1.00 89.69 99 ALA A C 1
ATOM 798 O O . ALA A 1 99 ? 0.179 -9.957 -4.476 1.00 89.69 99 ALA A O 1
ATOM 799 N N . LEU A 1 100 ? 2.197 -9.079 -3.979 1.00 89.50 100 LEU A N 1
ATOM 800 C CA . LEU A 1 100 ? 1.697 -7.735 -3.713 1.00 89.50 100 LEU A CA 1
ATOM 801 C C . LEU A 1 100 ? 1.137 -7.098 -4.989 1.00 89.50 100 LEU A C 1
ATOM 803 O O . LEU A 1 100 ? 0.030 -6.573 -4.948 1.00 89.50 100 LEU A O 1
ATOM 807 N N . LEU A 1 101 ? 1.838 -7.209 -6.123 1.00 89.44 101 LEU A N 1
ATOM 808 C CA . LEU A 1 101 ? 1.382 -6.645 -7.398 1.00 89.44 101 LEU A CA 1
ATOM 809 C C . LEU A 1 101 ? 0.016 -7.198 -7.826 1.00 89.44 101 LEU A C 1
ATOM 811 O O . LEU A 1 101 ? -0.883 -6.420 -8.126 1.00 89.44 101 LEU A O 1
ATOM 815 N N . ARG A 1 102 ? -0.175 -8.523 -7.766 1.00 89.50 102 ARG A N 1
ATOM 816 C CA . ARG A 1 102 ? -1.462 -9.177 -8.073 1.00 89.50 102 ARG A CA 1
ATOM 817 C C . ARG A 1 102 ? -2.574 -8.746 -7.124 1.00 89.50 102 ARG A C 1
ATOM 819 O O . ARG A 1 102 ? -3.714 -8.558 -7.539 1.00 89.50 102 ARG A O 1
ATOM 826 N N . THR A 1 103 ? -2.245 -8.581 -5.843 1.00 89.44 103 THR A N 1
ATOM 827 C CA . THR A 1 103 ? -3.204 -8.087 -4.847 1.00 89.44 103 THR A CA 1
ATOM 828 C C . THR A 1 103 ? -3.632 -6.660 -5.191 1.00 89.44 103 THR A C 1
ATOM 830 O O . THR A 1 103 ? -4.823 -6.370 -5.222 1.00 89.44 103 THR A O 1
ATOM 833 N N . LEU A 1 104 ? -2.682 -5.782 -5.518 1.00 88.31 104 LEU A N 1
ATOM 834 C CA . LEU A 1 104 ? -2.964 -4.400 -5.905 1.00 88.31 104 LEU A CA 1
ATOM 835 C C . LEU A 1 104 ? -3.749 -4.309 -7.219 1.00 88.31 104 LEU A C 1
ATOM 837 O O . LEU A 1 104 ? -4.672 -3.508 -7.303 1.00 88.31 104 LEU A O 1
ATOM 841 N N . GLU A 1 105 ? -3.435 -5.143 -8.209 1.00 87.56 105 GLU A N 1
ATOM 842 C CA . GLU A 1 105 ? -4.162 -5.226 -9.484 1.00 87.56 105 GLU A CA 1
ATOM 843 C C . GLU A 1 105 ? -5.619 -5.673 -9.290 1.00 87.56 105 GLU A C 1
ATOM 845 O O . GLU A 1 105 ? -6.522 -5.157 -9.943 1.00 87.56 105 GLU A O 1
ATOM 850 N N . SER A 1 106 ? -5.876 -6.582 -8.341 1.00 88.75 106 SER A N 1
ATOM 851 C CA . SER A 1 106 ? -7.246 -7.002 -8.014 1.00 88.75 106 SER A CA 1
ATOM 852 C C . SER A 1 106 ? -8.088 -5.899 -7.358 1.00 88.75 106 SER A C 1
ATOM 854 O O . SER A 1 106 ? -9.316 -5.950 -7.408 1.00 88.75 106 SER A O 1
ATOM 856 N N . LEU A 1 107 ? -7.436 -4.903 -6.748 1.00 86.69 107 LEU A N 1
ATOM 857 C CA . LEU A 1 107 ? -8.079 -3.820 -5.999 1.00 86.69 107 LEU A CA 1
ATOM 858 C C . LEU A 1 107 ? -8.155 -2.509 -6.789 1.00 86.69 107 LEU A C 1
ATOM 860 O O . LEU A 1 107 ? -9.080 -1.722 -6.594 1.00 86.69 107 LEU A O 1
ATOM 864 N N . TYR A 1 108 ? -7.192 -2.263 -7.676 1.00 84.56 108 TYR A N 1
ATOM 865 C CA . TYR A 1 108 ? -7.050 -1.010 -8.407 1.00 84.56 108 TYR A CA 1
ATOM 866 C C . TYR A 1 108 ? -6.816 -1.263 -9.892 1.00 84.56 108 TYR A C 1
ATOM 868 O O . TYR A 1 108 ? -5.995 -2.086 -10.285 1.00 84.56 108 TYR A O 1
ATOM 876 N N . THR A 1 109 ? -7.470 -0.472 -10.741 1.00 75.88 109 THR A N 1
ATOM 877 C CA . THR A 1 109 ? -7.172 -0.464 -12.174 1.00 75.88 109 THR A CA 1
ATOM 878 C C . THR A 1 109 ? -5.797 0.155 -12.422 1.00 75.88 109 THR A C 1
ATOM 880 O O . THR A 1 109 ? -5.537 1.293 -12.017 1.00 75.88 109 THR A O 1
ATOM 883 N N . LEU A 1 110 ? -4.942 -0.565 -13.155 1.00 66.12 110 LEU A N 1
ATOM 884 C CA . LEU A 1 110 ? -3.567 -0.162 -13.482 1.00 66.12 110 LEU A CA 1
ATOM 885 C C . LEU A 1 110 ? -3.464 1.187 -14.220 1.00 66.12 110 LEU A C 1
ATOM 887 O O . LEU A 1 110 ? -2.405 1.791 -14.240 1.00 66.12 110 LEU A O 1
ATOM 891 N N . HIS A 1 111 ? -4.553 1.721 -14.778 1.00 62.81 111 HIS A N 1
ATOM 892 C CA . HIS A 1 111 ? -4.548 3.013 -15.478 1.00 62.81 111 HIS A CA 1
ATOM 893 C C . HIS A 1 111 ? -4.185 4.230 -14.605 1.00 62.81 111 HIS A C 1
ATOM 895 O O . HIS A 1 111 ? -3.903 5.292 -15.150 1.00 62.81 111 HIS A O 1
ATOM 901 N N . HIS A 1 112 ? -4.186 4.095 -13.274 1.00 61.81 112 HIS A N 1
ATOM 902 C CA . HIS A 1 112 ? -3.833 5.173 -12.339 1.00 61.81 112 HIS A CA 1
ATOM 903 C C . HIS A 1 112 ? -2.503 4.935 -11.605 1.00 61.81 112 HIS A C 1
ATOM 905 O O . HIS A 1 112 ? -2.266 5.541 -10.554 1.00 61.81 112 HIS A O 1
ATOM 911 N N . THR A 1 113 ? -1.663 4.026 -12.105 1.00 68.00 113 THR A N 1
ATOM 912 C CA . THR A 1 113 ? -0.350 3.739 -11.520 1.00 68.00 113 THR A CA 1
ATOM 913 C C . THR A 1 113 ? 0.732 4.680 -12.061 1.00 68.00 113 THR A C 1
ATOM 915 O O . THR A 1 113 ? 0.556 5.294 -13.117 1.00 68.00 113 THR A O 1
ATOM 918 N N . PRO A 1 114 ? 1.856 4.845 -11.336 1.00 67.44 114 PRO A N 1
ATOM 919 C CA . PRO A 1 114 ? 3.009 5.576 -11.852 1.00 67.44 114 PRO A CA 1
ATOM 920 C C . PRO A 1 114 ? 3.469 5.007 -13.205 1.00 67.44 114 PRO A C 1
ATOM 922 O O . PRO A 1 114 ? 3.636 3.799 -13.349 1.00 67.44 114 PRO A O 1
ATOM 925 N N . GLY A 1 115 ? 3.684 5.867 -14.203 1.00 72.38 115 GLY A N 1
ATOM 926 C CA . GLY A 1 115 ? 3.990 5.424 -15.571 1.00 72.38 115 GLY A CA 1
ATOM 927 C C . GLY A 1 115 ? 5.327 4.687 -15.725 1.00 72.38 115 GLY A C 1
ATOM 928 O O . GLY A 1 115 ? 5.509 3.955 -16.689 1.00 72.38 115 GLY A O 1
ATOM 929 N N . HIS A 1 116 ? 6.247 4.839 -14.771 1.00 84.50 116 HIS A N 1
ATOM 930 C CA . HIS A 1 116 ? 7.617 4.318 -14.837 1.00 84.50 116 HIS A CA 1
ATOM 931 C C . HIS A 1 116 ? 7.823 2.988 -14.090 1.00 84.50 116 HIS A C 1
ATOM 933 O O . HIS A 1 116 ? 8.960 2.575 -13.873 1.00 84.50 116 HIS A O 1
ATOM 939 N N . LEU A 1 117 ? 6.751 2.301 -13.674 1.00 86.31 117 LEU A N 1
ATOM 940 C CA . LEU A 1 117 ? 6.862 1.024 -12.948 1.00 86.31 117 LEU A CA 1
ATOM 941 C C . LEU A 1 117 ? 7.535 -0.081 -13.769 1.00 86.31 117 LEU A C 1
ATOM 943 O O . LEU A 1 117 ? 8.309 -0.858 -13.215 1.00 86.31 117 LEU A O 1
ATOM 947 N N . LEU A 1 118 ? 7.257 -0.147 -15.075 1.00 86.88 118 LEU A N 1
ATOM 948 C CA . LEU A 1 118 ? 7.865 -1.134 -15.974 1.00 86.88 118 LEU A CA 1
ATOM 949 C C . LEU A 1 118 ? 9.370 -0.898 -16.108 1.00 86.88 118 LEU A C 1
ATOM 951 O O . LEU A 1 118 ? 10.155 -1.836 -15.986 1.00 86.88 118 LEU A O 1
ATOM 955 N N . ASP A 1 119 ? 9.774 0.363 -16.277 1.00 86.25 119 ASP A N 1
ATOM 956 C CA . ASP A 1 119 ? 11.185 0.744 -16.337 1.00 86.25 119 ASP A CA 1
ATOM 957 C C . ASP A 1 119 ? 11.891 0.421 -15.018 1.00 86.25 119 ASP A C 1
ATOM 959 O O . ASP A 1 119 ? 12.998 -0.112 -15.024 1.00 86.25 119 ASP A O 1
ATOM 963 N N . LEU A 1 120 ? 11.235 0.691 -13.885 1.00 89.19 120 LEU A N 1
ATOM 964 C CA . LEU A 1 120 ? 11.767 0.398 -12.557 1.00 89.19 120 LEU A CA 1
ATOM 965 C C . LEU A 1 120 ? 11.944 -1.113 -12.336 1.00 89.19 120 LEU A C 1
ATOM 967 O O . LEU A 1 120 ? 12.985 -1.540 -11.837 1.00 89.19 120 LEU A O 1
ATOM 971 N N . ALA A 1 121 ? 10.973 -1.932 -12.742 1.00 89.50 121 ALA A N 1
ATOM 972 C CA . ALA A 1 121 ? 11.078 -3.388 -12.669 1.00 89.50 121 ALA A CA 1
ATOM 973 C C . ALA A 1 121 ? 12.181 -3.933 -13.591 1.00 89.50 121 ALA A C 1
ATOM 975 O O . ALA A 1 121 ? 12.967 -4.786 -13.176 1.00 89.50 121 ALA A O 1
ATOM 976 N N . ALA A 1 122 ? 12.282 -3.411 -14.818 1.00 89.00 122 ALA A N 1
ATOM 977 C CA . ALA A 1 122 ? 13.314 -3.795 -15.777 1.00 89.00 122 ALA A CA 1
ATOM 978 C C . ALA A 1 122 ? 14.723 -3.434 -15.282 1.00 89.00 122 ALA A C 1
ATOM 980 O O . ALA A 1 122 ? 15.625 -4.268 -15.358 1.00 89.00 122 ALA A O 1
ATOM 981 N N . GLN A 1 123 ? 14.902 -2.235 -14.715 1.00 89.75 123 GLN A N 1
ATOM 982 C CA . GLN A 1 123 ? 16.169 -1.792 -14.119 1.00 89.75 123 GLN A CA 1
ATOM 983 C C . GLN A 1 123 ? 16.636 -2.710 -12.982 1.00 89.75 123 GLN A C 1
ATOM 985 O O . GLN A 1 123 ? 17.835 -2.936 -12.839 1.00 89.75 123 GLN A O 1
ATOM 990 N N . ASN A 1 124 ? 15.701 -3.276 -12.214 1.00 89.12 124 ASN A N 1
ATOM 991 C CA . ASN A 1 124 ? 15.994 -4.210 -11.122 1.00 89.12 124 ASN A CA 1
ATOM 992 C C . ASN A 1 124 ? 15.988 -5.691 -11.562 1.00 89.12 124 ASN A C 1
ATOM 994 O O . ASN A 1 124 ? 16.153 -6.589 -10.740 1.00 89.12 124 ASN A O 1
ATOM 998 N N . GLY A 1 125 ? 15.826 -5.977 -12.860 1.00 87.44 125 GLY A N 1
ATOM 999 C CA . GLY A 1 125 ? 15.873 -7.339 -13.405 1.00 87.44 125 GLY A CA 1
ATOM 1000 C C . GLY A 1 125 ? 14.637 -8.198 -13.108 1.00 87.44 125 GLY A C 1
ATOM 1001 O O . GLY A 1 125 ? 14.680 -9.421 -13.250 1.00 87.44 125 GLY A O 1
ATOM 1002 N N . HIS A 1 126 ? 13.516 -7.592 -12.714 1.00 89.56 126 HIS A N 1
ATOM 1003 C CA . HIS A 1 126 ? 12.285 -8.296 -12.355 1.00 89.56 126 HIS A CA 1
ATOM 1004 C C . HIS A 1 126 ? 11.380 -8.537 -13.568 1.00 89.56 126 HIS A C 1
ATOM 1006 O O . HIS A 1 126 ? 10.283 -7.996 -13.672 1.00 89.56 126 HIS A O 1
ATOM 1012 N N . LEU A 1 127 ? 11.819 -9.416 -14.473 1.00 79.62 127 LEU A N 1
ATOM 1013 C CA . LEU A 1 127 ? 11.098 -9.732 -15.715 1.00 79.62 127 LEU A CA 1
ATOM 1014 C C . LEU A 1 127 ? 9.686 -10.300 -15.504 1.00 79.62 127 LEU A C 1
ATOM 1016 O O . LEU A 1 127 ? 8.861 -10.194 -16.396 1.00 79.62 127 LEU A O 1
ATOM 1020 N N . GLY A 1 128 ? 9.397 -10.904 -14.347 1.00 72.75 128 GLY A N 1
ATOM 1021 C CA . GLY A 1 128 ? 8.060 -11.430 -14.043 1.00 72.75 128 GLY A CA 1
ATOM 1022 C C . GLY A 1 128 ? 7.014 -10.360 -13.708 1.00 72.75 128 GLY A C 1
ATOM 1023 O O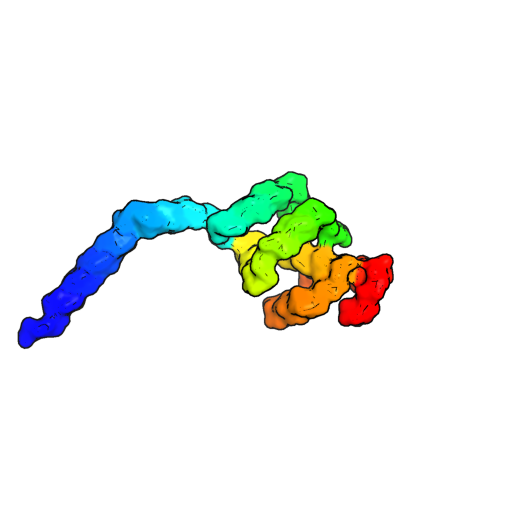 . GLY A 1 128 ? 5.841 -10.699 -13.586 1.00 72.75 128 GLY A O 1
ATOM 1024 N N . VAL A 1 129 ? 7.445 -9.111 -13.492 1.00 73.81 129 VAL A N 1
ATOM 1025 C CA . VAL A 1 129 ? 6.576 -7.943 -13.260 1.00 73.81 129 VAL A CA 1
ATOM 1026 C C . VAL A 1 129 ? 6.178 -7.261 -14.579 1.00 73.81 129 VAL A C 1
ATOM 1028 O O . VAL A 1 129 ? 5.169 -6.558 -14.599 1.00 73.81 129 VAL A O 1
ATOM 1031 N N . LEU A 1 130 ? 6.971 -7.449 -15.643 1.00 64.44 130 LEU A N 1
ATOM 1032 C CA . LEU A 1 130 ? 6.696 -6.952 -16.998 1.00 64.44 130 LEU A CA 1
ATOM 1033 C C . LEU A 1 130 ? 5.525 -7.709 -17.638 1.00 64.44 130 LEU A C 1
ATOM 1035 O O . LEU A 1 130 ? 4.754 -7.045 -18.364 1.00 64.44 130 LEU A O 1
#

Organism: Aphanomyces astaci (NCBI:txid112090)

Sequence (130 aa):
MSKVRKRDESTSAILRVMGSTELLSLVFGYQGGIFHDMLPIYEHMLPYELKQYTLQYCPDDVENLLTQYPSARLPLLSECMPYMRNVLFLKAAQFGNLALLRTLESLYTLHHTPGHLLDLAAQNGHLGVL

Foldseek 3Di:
DPPPVVVVVVVVVVVCVCPDPVVVCLVVVCPQPDHPVCVVVVVVCVVVPLVVDQDPAQDPVNLVVVVVPDLVCQVVCCVRPVSSLQNLLRSCLQVVVVVSVVVSVVVDPPPPYDPCSPVNNVVNVNPVSD

Secondary structure (DSSP, 8-state):
--HHHHHHHHHHHHHHHHT-HHHHHHHHH--TT--GGGHHHHHHHGGGTTTT---SS--HHHHHHHHTS-GGGHHHHHHHSTTHHHHHHHHHHHTT-HHHHHHHHHHS-GGGS-TTHHHHHHHTT-TTT-

Radius of gyration: 20.81 Å; chains: 1; bounding box: 62×29×46 Å

=== Feature glossary ===
The record interleaves many kinds of information about one protein. Here is each kind framed as the question it answers.

Q: What known structures does this most resemble?
A: Structural nearest neighbors (via Foldseek easy-search vs the PDB). Reported per hit: target PDB id, E-value, and alignment TM-score. A TM-score above ~0.5 is the conventional threshold for 'same fold'.

Q: Where is each backbone atom in 3D?
A: The mmCIF table is the protein's shape written out atom by atom. For each backbone N, Cα, C, and carbonyl O, it records an (x, y, z) coordinate triple in Å plus the residue type, chain letter, and residue number.

Q: What are the backbone torsion angles?
A: The φ/ψ torsion pair specifies the backbone conformation at each residue. φ rotates about the N–Cα bond, ψ about the Cα–C bond. Steric clashes forbid most of the (φ, ψ) plane — the allowed regions (α-helix basin, β-sheet basin, left-handed helix) are the Ramachandran-allowed regions.

Q: Which residues are buried vs exposed?
A: Solvent-accessible surface area (SASA) is the area in Å² traced out by the centre of a 1.4 Å probe sphere (a water molecule) rolled over the protein's van der Waals surface (Shrake–Rupley / Lee–Richards construction). Buried residues have near-zero SASA; fully exposed residues can exceed 200 Å². The total SASA scales roughly with the number of surface residues.

Q: How confident is the AlphaFold model at each residue?
A: pLDDT is the predicted lDDT-Cα score: AlphaFold's confidence that the local environment of each residue (all inter-atomic distances within 15 Å) is correctly placed. It is a per-residue number between 0 and 100, with higher meaning more reliable.

Q: What does the local fold look like, residue by residue?
A: 3Di is Foldseek's structural alphabet. Each residue is assigned one of twenty discrete states based on how its Cα sits relative to its spatial (not sequential) neighbors. Aligning 3Di strings finds structural homologs roughly as well as full 3D superposition, but orders of magnitude faster.

Q: How big and how compact is the whole molecule?
A: Radius of gyration (Rg) is the root-mean-square distance of Cα atoms from their centroid — a single number for overall size and compactness. A globular domain of N residues has Rg ≈ 2.2·N^0.38 Å; an extended or disordered chain has a much larger Rg. The Cα contact count is the number of residue pairs whose Cα atoms are within 8 Å and are more than four positions apart in sequence — a standard proxy for tertiary packing density. The bounding box is the smallest axis-aligned box enclosing all Cα atoms.

Q: Which residues are in helices, strands, or loops?
A: DSSP 8-state secondary structure assigns each residue one of H (α-helix), G (3₁₀-helix), I (π-helix), E (extended β-strand), B (isolated β-bridge), T (hydrogen-bonded turn), S (bend), or '-' (coil). The assignment is computed from backbone hydrogen-bond geometry via the Kabsch–Sander algorithm.

Q: How mobile is each atom in the crystal?
A: Crystallographic B-factors measure how much each atom's electron density is smeared out, in Å². They rise in mobile loops and surface residues and fall in the buried interior. In AlphaFold models this column is repurposed to hold pLDDT instead.

Q: What if only a Cα trace is available?
A: P-SEA three-state annotation labels each residue as helix, strand, or coil based purely on the geometry of the Cα trace. It serves as a fallback when the full backbone (and thus DSSP) is unavailable.

Q: What family and function is it annotated with?
A: Database cross-references. InterPro integrates a dozen domain/family signature databases into unified entries with residue-range hits. GO terms attach function/process/location labels with evidence codes. CATH codes position the fold in a four-level structural taxonomy. Organism is the NCBI-taxonomy species name.

Q: Are the domains correctly placed relative to each other?
A: Predicted Aligned Error (PAE) is an AlphaFold confidence matrix: entry (i, j) is the expe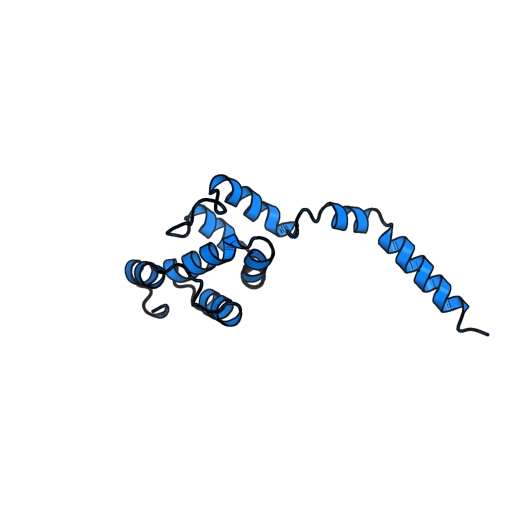cted error in the position of residue j, in ångströms, when the prediction is superimposed on the true structure at residue i. Low PAE within a block of residues means that block is internally rigid and well-predicted; high PAE between two blocks means their relative placement is uncertain even if each block individually is confident.

Q: What do the diagnostic plots show?
A: Three diagnostic plots accompany the record. The Cα contact map visualizes the tertiary structure as a 2D adjacency matrix (8 Å cutoff, sequence-local contacts suppressed). The Ramachandran plot shows the distribution of backbone (φ, ψ) torsions, with points in the α and β basins reflecting secondary structure content. The PAE plot shows AlphaFold's inter-residue confidence as a color matrix.

Q: What is the amino-acid chain?
A: Primary structure: the covalent order of the twenty standard amino acids along the backbone. Two proteins with the same sequence will (almost always) fold to the same structure; two with 30% identity often share a fold but not the details.

Q: What do the rendered images show?
A: The six renders are orthographic views along the three Cartesian axes in both directions. Representation (cartoon, sticks, or surface) and color scheme (sequence-rainbow or by-chain) vary across proteins so the training set covers all the common visualization conventions.